Protein AF-G7VD64-F1 (afdb_monomer_lite)

Sequence (111 aa):
MLKGLIAGLAVFAVNVVIGGFKLESVGGGFLYILLGVILDLALGRKGGLLIAAVGFAITTSLFILPLLLGIGKVEVVGMDPATGLVLFTAVNALYWAVFYGVYELADRYLR

Organism: NC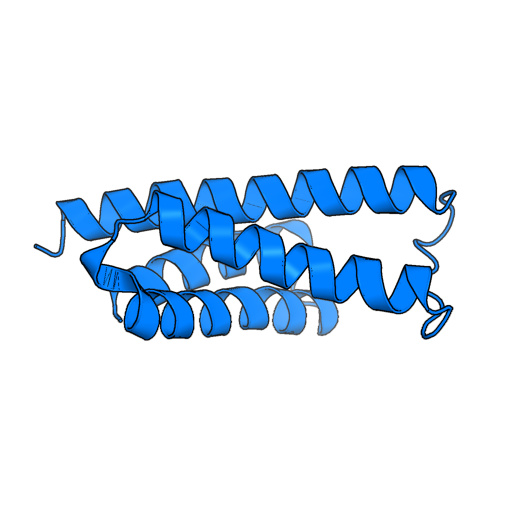BI:txid1104324

Foldseek 3Di:
DVLLQQLLVQLLVVQCVVVPPDPVSNVVSVVSNVLSVVLCVVCVVVALVVSLVVQLVVVLCVPVVCVVVVNDPPCPDPDDPVVVSVVVSVVSNVSSVSSSVSSVVCVVPVD

Secondary structure (DSSP, 8-state):
-HHHHHHHHHHHHHHHHHH-S-HHHHHHHHHHHHHHHHHHHHHTTS-HHHHHHHHHHHHHHHHHHHHHTT-S----TTS-HHHHHHHHHHHHHHHHHHHHHHHHHHHHH--

pLDDT: mean 86.12, std 10.53, range [52.62, 96.25]

Radius of gyration: 14.47 Å; chains: 1; bounding box: 35×28×40 Å

Structure (mmCIF, N/CA/C/O backbone):
data_AF-G7VD64-F1
#
_entry.id   AF-G7VD64-F1
#
loop_
_atom_site.group_PDB
_atom_site.id
_atom_site.type_symbol
_atom_site.label_atom_id
_atom_site.label_alt_id
_atom_site.label_comp_id
_atom_site.label_asym_id
_atom_site.label_entity_id
_atom_site.label_seq_id
_atom_site.pdbx_PDB_ins_code
_atom_site.Cartn_x
_atom_site.Cartn_y
_atom_site.Cartn_z
_atom_site.occupancy
_atom_site.B_iso_or_equiv
_atom_site.auth_seq_id
_atom_site.auth_comp_id
_atom_site.auth_asym_id
_atom_site.auth_atom_id
_atom_site.pdbx_PDB_model_num
ATOM 1 N N . MET A 1 1 ? -3.444 2.110 15.315 1.00 83.88 1 MET A N 1
ATOM 2 C CA . MET A 1 1 ? -2.346 1.242 14.830 1.00 83.88 1 MET A CA 1
ATOM 3 C C . MET A 1 1 ? -2.832 -0.092 14.270 1.00 83.88 1 MET A C 1
ATOM 5 O O . MET A 1 1 ? -2.357 -0.491 13.215 1.00 83.88 1 MET A O 1
ATOM 9 N N . LEU A 1 2 ? -3.753 -0.799 14.945 1.00 89.81 2 LEU A N 1
ATOM 10 C CA . LEU A 1 2 ? -4.186 -2.136 14.516 1.00 89.81 2 LEU A CA 1
ATOM 11 C C . LEU A 1 2 ? -4.917 -2.125 13.159 1.00 89.81 2 LEU A C 1
ATOM 13 O O . LEU A 1 2 ? -4.668 -2.989 12.327 1.00 89.81 2 LEU A O 1
ATOM 17 N N . LYS A 1 3 ? -5.749 -1.108 12.899 1.00 91.81 3 LYS A N 1
ATOM 18 C CA . LYS A 1 3 ? -6.459 -0.930 11.619 1.00 91.81 3 LYS A CA 1
ATOM 19 C C . LYS A 1 3 ? -5.488 -0.708 10.457 1.00 91.81 3 LYS A C 1
ATOM 21 O O . LYS A 1 3 ? -5.609 -1.368 9.429 1.00 91.81 3 LYS A O 1
ATOM 26 N N . GLY A 1 4 ? -4.489 0.161 10.648 1.00 90.50 4 GLY A N 1
ATOM 27 C CA . GLY A 1 4 ? -3.426 0.392 9.668 1.00 90.50 4 GLY A CA 1
ATOM 28 C C . GLY A 1 4 ? -2.592 -0.856 9.385 1.00 90.50 4 GLY A C 1
ATOM 29 O O . GLY A 1 4 ? -2.286 -1.133 8.229 1.00 90.50 4 GLY A O 1
ATOM 30 N N . LEU A 1 5 ? -2.290 -1.644 10.423 1.00 94.12 5 LEU A N 1
ATOM 31 C CA . LEU A 1 5 ? -1.595 -2.924 10.283 1.00 94.12 5 LEU A CA 1
ATOM 32 C C . LEU A 1 5 ? -2.417 -3.932 9.469 1.00 94.12 5 LEU A C 1
ATOM 34 O O . LEU A 1 5 ? -1.884 -4.531 8.543 1.00 94.12 5 LEU A O 1
ATOM 38 N N . ILE A 1 6 ? -3.706 -4.102 9.780 1.00 94.31 6 ILE A N 1
ATOM 39 C CA . ILE A 1 6 ? -4.592 -5.041 9.072 1.00 94.31 6 ILE A CA 1
ATOM 40 C C . ILE A 1 6 ? -4.740 -4.644 7.601 1.00 94.31 6 ILE A C 1
ATOM 42 O O . ILE A 1 6 ? -4.589 -5.485 6.716 1.00 94.31 6 ILE A O 1
ATOM 46 N N . ALA A 1 7 ? -4.982 -3.361 7.328 1.00 94.62 7 ALA A N 1
ATOM 47 C CA . ALA A 1 7 ? -5.086 -2.854 5.965 1.00 94.62 7 ALA A CA 1
ATOM 48 C C . ALA A 1 7 ? -3.769 -3.021 5.190 1.00 94.62 7 ALA A C 1
ATOM 50 O O . ALA A 1 7 ? -3.776 -3.476 4.046 1.00 94.62 7 ALA A O 1
ATOM 51 N N . GLY A 1 8 ? -2.630 -2.742 5.829 1.00 94.50 8 GLY A N 1
ATOM 52 C CA . GLY A 1 8 ? -1.309 -2.960 5.245 1.00 94.50 8 GLY A CA 1
ATOM 53 C C . GLY A 1 8 ? -1.017 -4.437 4.962 1.00 94.50 8 GLY A C 1
ATOM 54 O O . GLY A 1 8 ? -0.510 -4.765 3.892 1.00 94.50 8 GLY A O 1
ATOM 55 N N . LEU A 1 9 ? -1.392 -5.340 5.874 1.00 95.31 9 LEU A N 1
ATOM 56 C CA . LEU A 1 9 ? -1.260 -6.790 5.692 1.00 95.31 9 LEU A CA 1
ATOM 57 C C . LEU A 1 9 ? -2.135 -7.312 4.551 1.00 95.31 9 LEU A C 1
ATOM 59 O O . LEU A 1 9 ? -1.703 -8.189 3.807 1.00 95.31 9 LEU A O 1
ATOM 63 N N . ALA A 1 10 ? -3.341 -6.770 4.381 1.00 95.94 10 ALA A N 1
ATOM 64 C CA . ALA A 1 10 ? -4.200 -7.137 3.263 1.00 95.94 10 ALA A CA 1
ATOM 65 C C . ALA A 1 10 ? -3.566 -6.748 1.922 1.00 95.94 10 ALA A C 1
ATOM 67 O O . ALA A 1 10 ? -3.505 -7.570 1.011 1.00 95.94 10 ALA A O 1
ATOM 68 N N . VAL A 1 11 ? -3.019 -5.533 1.814 1.00 95.69 11 VAL A N 1
ATOM 69 C CA . VAL A 1 11 ? -2.289 -5.112 0.609 1.00 95.69 11 VAL A CA 1
ATOM 70 C C . VAL A 1 11 ? -1.038 -5.956 0.388 1.00 95.69 11 VAL A C 1
ATOM 72 O O . VAL A 1 11 ? -0.782 -6.362 -0.741 1.00 95.69 11 VAL A O 1
ATOM 75 N N . PHE A 1 12 ? -0.287 -6.276 1.446 1.00 94.44 12 PHE A N 1
ATOM 76 C CA . PHE A 1 12 ? 0.854 -7.190 1.367 1.00 94.44 12 PHE A CA 1
ATOM 77 C C . PHE A 1 12 ? 0.447 -8.553 0.804 1.00 94.44 12 PHE A C 1
ATOM 79 O O . PHE A 1 12 ? 1.087 -9.044 -0.121 1.00 94.44 12 PHE A O 1
ATOM 86 N N . ALA A 1 13 ? -0.639 -9.140 1.312 1.00 93.44 13 ALA A N 1
ATOM 87 C CA . ALA A 1 13 ? -1.144 -10.416 0.825 1.00 93.44 13 ALA A CA 1
ATOM 88 C C . ALA A 1 13 ? -1.509 -10.338 -0.663 1.00 93.44 13 ALA A C 1
ATOM 90 O O . ALA A 1 13 ? -1.090 -11.197 -1.434 1.00 93.44 13 ALA A O 1
ATOM 91 N N . VAL A 1 14 ? -2.211 -9.284 -1.093 1.00 93.81 14 VAL A N 1
ATOM 92 C CA . VAL A 1 14 ? -2.531 -9.075 -2.515 1.00 93.81 14 VAL A CA 1
ATOM 93 C C . VAL A 1 14 ? -1.254 -8.913 -3.349 1.00 93.81 14 VAL A C 1
ATOM 95 O O . VAL A 1 14 ? -1.128 -9.543 -4.396 1.00 93.81 14 VAL A O 1
ATOM 98 N N . ASN A 1 15 ? -0.281 -8.129 -2.878 1.00 92.00 15 ASN A N 1
ATOM 99 C CA . ASN A 1 15 ? 0.988 -7.912 -3.572 1.00 92.00 15 ASN A CA 1
ATOM 100 C C . ASN A 1 15 ? 1.767 -9.222 -3.764 1.00 92.00 15 ASN A C 1
ATOM 102 O O . ASN A 1 15 ? 2.229 -9.508 -4.866 1.00 92.00 15 ASN A O 1
ATOM 106 N N . VAL A 1 16 ? 1.850 -10.049 -2.720 1.00 90.88 16 VAL A N 1
ATOM 107 C CA . VAL A 1 16 ? 2.523 -11.353 -2.763 1.00 90.88 16 VAL A CA 1
ATOM 108 C C . VAL A 1 16 ? 1.764 -12.357 -3.632 1.00 90.88 16 VAL A C 1
ATOM 110 O O . VAL A 1 16 ? 2.394 -13.128 -4.350 1.00 90.88 16 VAL A O 1
ATOM 113 N N . VAL A 1 17 ? 0.428 -12.348 -3.624 1.00 91.00 17 VAL A N 1
ATOM 114 C CA . VAL A 1 17 ? -0.381 -13.218 -4.497 1.00 91.00 17 VAL A CA 1
ATOM 115 C C . VAL A 1 17 ? -0.161 -12.879 -5.974 1.00 91.00 17 VAL A C 1
ATOM 117 O O . VAL A 1 17 ? -0.058 -13.786 -6.795 1.00 91.00 17 VAL A O 1
ATOM 120 N N . ILE A 1 18 ? -0.047 -11.592 -6.313 1.00 87.81 18 ILE A N 1
ATOM 121 C CA . ILE A 1 18 ? 0.161 -11.139 -7.695 1.00 87.81 18 ILE A CA 1
ATOM 122 C C . ILE A 1 18 ? 1.625 -11.314 -8.134 1.00 87.81 18 ILE A C 1
ATOM 124 O O . ILE A 1 18 ? 1.887 -11.784 -9.239 1.00 87.81 18 ILE A O 1
ATOM 128 N N . GLY A 1 19 ? 2.587 -10.927 -7.292 1.00 81.94 19 GLY A N 1
ATOM 129 C CA . GLY A 1 19 ? 4.019 -10.923 -7.623 1.00 81.94 19 GLY A CA 1
ATOM 130 C C . GLY A 1 19 ? 4.758 -12.239 -7.343 1.00 81.94 19 GLY A C 1
ATOM 131 O O . GLY A 1 19 ? 5.865 -12.456 -7.847 1.00 81.94 19 GLY A O 1
ATOM 132 N N . GLY A 1 20 ? 4.146 -13.131 -6.562 1.00 84.44 20 GLY A N 1
ATOM 133 C CA . GLY A 1 20 ? 4.785 -14.308 -5.983 1.00 84.44 20 GLY A CA 1
ATOM 134 C C . GLY A 1 20 ? 5.673 -13.971 -4.778 1.00 84.44 20 GLY A C 1
ATOM 135 O O . GLY A 1 20 ? 5.922 -12.812 -4.449 1.00 84.44 20 GLY A O 1
ATOM 136 N N . PHE A 1 21 ? 6.210 -15.001 -4.120 1.00 84.75 21 PHE A N 1
ATOM 137 C CA . PHE A 1 21 ? 7.132 -14.863 -2.981 1.00 84.75 21 PHE A CA 1
ATOM 138 C C . PHE A 1 21 ? 8.565 -14.520 -3.424 1.00 84.75 21 PHE A C 1
ATOM 140 O O . PHE A 1 21 ? 9.530 -15.201 -3.081 1.00 84.75 21 PHE A O 1
ATOM 147 N N . LYS A 1 22 ? 8.710 -13.463 -4.225 1.00 87.81 22 LYS A N 1
ATOM 148 C CA . LYS A 1 22 ? 10.005 -12.908 -4.633 1.00 87.81 22 LYS A CA 1
ATOM 149 C C . LYS A 1 22 ? 10.423 -11.807 -3.664 1.00 87.81 22 LYS A C 1
ATOM 151 O O . LYS A 1 22 ? 9.569 -11.113 -3.117 1.00 87.81 22 LYS A O 1
ATOM 156 N N . LEU A 1 23 ? 11.730 -11.609 -3.487 1.00 84.00 23 LEU A N 1
ATOM 157 C CA . LEU A 1 23 ? 12.267 -10.600 -2.564 1.00 84.00 23 LEU A CA 1
ATOM 158 C C . LEU A 1 23 ? 11.721 -9.190 -2.852 1.00 84.00 23 LEU A C 1
ATOM 160 O O . LEU A 1 23 ? 11.383 -8.462 -1.926 1.00 84.00 23 LEU A O 1
ATOM 164 N N . GLU A 1 24 ? 11.576 -8.839 -4.129 1.00 84.31 24 GLU A N 1
ATOM 165 C CA . GLU A 1 24 ? 11.033 -7.552 -4.582 1.00 84.31 24 GLU A CA 1
ATOM 166 C C . GLU A 1 24 ? 9.562 -7.368 -4.190 1.00 84.31 24 GLU A C 1
ATOM 168 O O . GLU A 1 24 ? 9.177 -6.305 -3.706 1.00 84.31 24 GLU A O 1
ATOM 173 N N . SER A 1 25 ? 8.744 -8.413 -4.340 1.00 85.06 25 SER A N 1
ATOM 174 C CA . SER A 1 25 ? 7.327 -8.403 -3.957 1.00 85.06 25 SER A CA 1
ATOM 175 C C . SER A 1 25 ? 7.163 -8.376 -2.440 1.00 85.06 25 SER A C 1
ATOM 177 O O . SER A 1 25 ? 6.374 -7.602 -1.910 1.00 85.06 25 SER A O 1
ATOM 179 N N . VAL A 1 26 ? 7.966 -9.152 -1.707 1.00 87.62 26 VAL A N 1
ATOM 180 C CA . VAL A 1 26 ? 7.949 -9.134 -0.238 1.00 87.62 26 VAL A CA 1
ATOM 181 C C . VAL A 1 26 ? 8.391 -7.767 0.291 1.00 87.62 26 VAL A C 1
ATOM 183 O O . VAL A 1 26 ? 7.719 -7.200 1.151 1.00 87.62 26 VAL A O 1
ATOM 186 N N . GLY A 1 27 ? 9.474 -7.201 -0.249 1.00 85.69 27 GLY A N 1
ATOM 187 C CA . GLY A 1 27 ? 9.963 -5.873 0.124 1.00 85.69 27 GLY A CA 1
ATOM 188 C C . GLY A 1 27 ? 8.966 -4.763 -0.217 1.00 85.69 27 GLY A C 1
ATOM 189 O O . GLY A 1 27 ? 8.654 -3.929 0.633 1.00 85.69 27 GLY A O 1
ATOM 190 N N . GLY A 1 28 ? 8.406 -4.788 -1.430 1.00 83.88 28 GLY A N 1
ATOM 191 C CA . GLY A 1 28 ? 7.383 -3.842 -1.872 1.00 83.88 28 GLY A CA 1
ATOM 192 C C . GLY A 1 28 ? 6.101 -3.940 -1.048 1.00 83.88 28 GLY A C 1
ATOM 193 O O . GLY A 1 28 ? 5.574 -2.923 -0.607 1.00 83.88 28 GLY A O 1
ATOM 194 N N . GLY A 1 29 ? 5.631 -5.153 -0.761 1.00 88.00 29 GLY A N 1
ATOM 195 C CA . GLY A 1 29 ? 4.498 -5.391 0.127 1.00 88.00 29 GLY A CA 1
ATOM 196 C C . GLY A 1 29 ? 4.749 -4.863 1.543 1.00 88.00 29 GLY A C 1
ATOM 197 O O . GLY A 1 29 ? 3.864 -4.252 2.143 1.00 88.00 29 GLY A O 1
ATOM 198 N N . PHE A 1 30 ? 5.948 -5.091 2.091 1.00 92.44 30 PHE A N 1
ATOM 199 C CA . PHE A 1 30 ? 6.298 -4.668 3.450 1.00 92.44 30 PHE A CA 1
ATOM 200 C C . PHE A 1 30 ? 6.242 -3.145 3.609 1.00 92.44 30 PHE A C 1
ATOM 202 O O . PHE A 1 30 ? 5.841 -2.643 4.660 1.00 92.44 30 PHE A O 1
ATOM 209 N N . LEU A 1 31 ? 6.550 -2.401 2.544 1.00 90.38 31 LEU A N 1
ATOM 210 C CA . LEU A 1 31 ? 6.412 -0.949 2.520 1.00 90.38 31 LEU A CA 1
ATOM 211 C C . LEU A 1 31 ? 4.967 -0.498 2.794 1.00 90.38 31 LEU A C 1
ATOM 213 O O . LEU A 1 31 ? 4.778 0.442 3.563 1.00 90.38 31 LEU A O 1
ATOM 217 N N . TYR A 1 32 ? 3.949 -1.183 2.259 1.00 92.19 32 TYR A N 1
ATOM 218 C CA . TYR A 1 32 ? 2.538 -0.864 2.539 1.00 92.19 32 TYR A CA 1
ATOM 219 C C . TYR A 1 32 ? 2.145 -1.155 3.989 1.00 92.19 32 TYR A C 1
ATOM 221 O O . TYR A 1 32 ? 1.356 -0.407 4.566 1.00 92.19 32 TYR A O 1
ATOM 229 N N . ILE A 1 33 ? 2.716 -2.199 4.599 1.00 95.00 33 ILE A N 1
ATOM 230 C CA . ILE A 1 33 ? 2.528 -2.484 6.028 1.00 95.00 33 ILE A CA 1
ATOM 231 C C . ILE A 1 33 ? 3.079 -1.326 6.86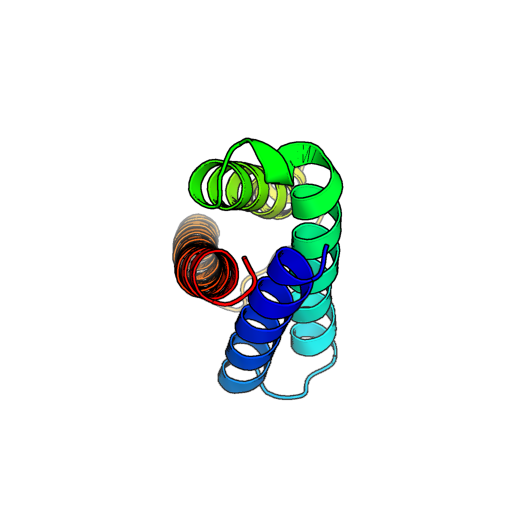0 1.00 95.00 33 ILE A C 1
ATOM 233 O O . ILE A 1 33 ? 2.359 -0.757 7.682 1.00 95.00 33 ILE A O 1
ATOM 237 N N . LEU A 1 34 ? 4.338 -0.946 6.620 1.00 95.06 34 LEU A N 1
ATOM 238 C CA . LEU A 1 34 ? 4.988 0.141 7.349 1.00 95.06 34 LEU A CA 1
ATOM 239 C C . LEU A 1 34 ? 4.240 1.463 7.179 1.00 95.06 34 LEU A C 1
ATOM 241 O O . LEU A 1 34 ? 3.915 2.114 8.174 1.00 95.06 34 LEU A O 1
ATOM 245 N N . LEU A 1 35 ? 3.924 1.847 5.938 1.00 93.62 35 LEU A N 1
ATOM 246 C CA . LEU A 1 35 ? 3.189 3.081 5.671 1.00 93.62 35 LEU A CA 1
ATOM 247 C C . LEU A 1 35 ? 1.801 3.054 6.314 1.00 93.62 35 LEU A C 1
ATOM 249 O O . LEU A 1 35 ? 1.393 4.048 6.907 1.00 93.62 35 LEU A O 1
ATOM 253 N N . GLY A 1 36 ? 1.098 1.922 6.243 1.00 92.69 36 GLY A N 1
ATOM 254 C CA . GLY A 1 36 ? -0.210 1.746 6.863 1.00 92.69 36 GLY A CA 1
ATOM 255 C C . GLY A 1 36 ? -0.181 1.994 8.368 1.00 92.69 36 GLY A C 1
ATOM 256 O O . GLY A 1 36 ? -1.021 2.725 8.890 1.00 92.69 36 GLY A O 1
ATOM 257 N N . VAL A 1 37 ? 0.820 1.449 9.064 1.00 94.19 37 VAL A N 1
ATOM 258 C CA . VAL A 1 37 ? 1.009 1.663 10.507 1.00 94.19 37 VAL A CA 1
ATOM 259 C C . VAL A 1 37 ? 1.371 3.117 10.815 1.00 94.19 37 VAL A C 1
ATOM 261 O O . VAL A 1 37 ? 0.762 3.719 11.700 1.00 94.19 37 VAL A O 1
ATOM 264 N N . ILE A 1 38 ? 2.329 3.698 1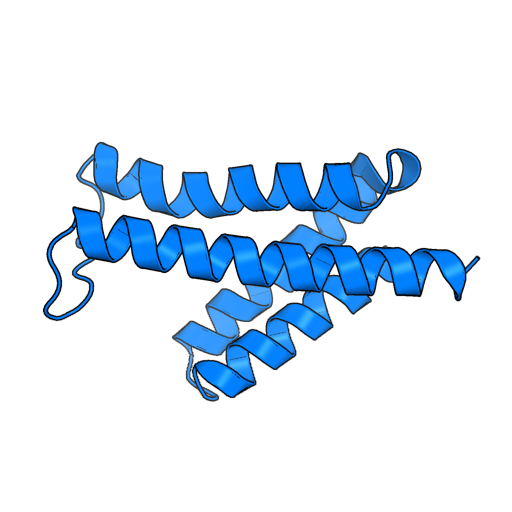0.085 1.00 94.44 38 ILE A N 1
ATOM 265 C CA . ILE A 1 38 ? 2.796 5.076 10.307 1.00 94.44 38 ILE A CA 1
ATOM 266 C C . ILE A 1 38 ? 1.664 6.078 10.074 1.00 94.44 38 ILE A C 1
ATOM 268 O O . ILE A 1 38 ? 1.434 6.961 10.900 1.00 94.44 38 ILE A O 1
ATOM 272 N N . LEU A 1 39 ? 0.928 5.938 8.972 1.00 92.75 39 LEU A N 1
ATOM 273 C CA . LEU A 1 39 ? -0.163 6.846 8.642 1.00 92.75 39 LEU A CA 1
ATOM 274 C C . LEU A 1 39 ? -1.357 6.674 9.577 1.00 92.75 39 LEU A C 1
ATOM 276 O O . LEU A 1 39 ? -1.985 7.665 9.929 1.00 92.75 39 LEU A O 1
ATOM 280 N N . ASP A 1 40 ? -1.648 5.459 10.040 1.00 92.38 40 ASP A N 1
ATOM 281 C CA . ASP A 1 40 ? -2.679 5.243 11.057 1.00 92.38 40 ASP A CA 1
ATOM 282 C C . ASP A 1 40 ? -2.294 5.884 12.401 1.00 92.38 40 ASP A C 1
ATOM 284 O O . ASP A 1 40 ? -3.139 6.455 13.087 1.00 92.38 40 ASP A O 1
ATOM 288 N N . LEU A 1 41 ? -1.010 5.865 12.772 1.00 91.56 41 LEU A N 1
ATOM 289 C CA . LEU A 1 41 ? -0.524 6.582 13.956 1.00 91.56 41 LEU A CA 1
ATOM 290 C C . LEU A 1 41 ? -0.614 8.105 13.790 1.00 91.56 41 LEU A C 1
ATOM 292 O O . LEU A 1 41 ? -1.051 8.796 14.709 1.00 91.56 41 LEU A O 1
ATOM 296 N N . ALA A 1 42 ? -0.232 8.629 12.625 1.00 90.19 42 ALA A N 1
ATOM 297 C CA . ALA A 1 42 ? -0.196 10.067 12.369 1.00 90.19 42 ALA A CA 1
ATOM 298 C C . ALA A 1 42 ? -1.588 10.677 12.120 1.00 90.19 42 ALA A C 1
ATOM 300 O O . ALA A 1 42 ? -1.867 11.806 12.525 1.00 90.19 42 ALA A O 1
ATOM 301 N N . LEU A 1 43 ? -2.463 9.945 11.429 1.00 88.06 43 LEU A N 1
ATOM 302 C CA . LEU A 1 43 ? -3.708 10.457 10.854 1.00 88.06 43 LEU A CA 1
ATOM 303 C C . LEU A 1 43 ? -4.950 9.670 11.285 1.00 88.06 43 LEU A C 1
ATOM 305 O O . LEU A 1 43 ? -6.038 10.046 10.865 1.00 88.06 43 LEU A O 1
ATOM 309 N N . GLY A 1 44 ? -4.844 8.644 12.138 1.00 74.25 44 GLY A N 1
ATOM 310 C CA . GLY A 1 44 ? -5.930 7.705 12.485 1.00 74.25 44 GLY A CA 1
ATOM 311 C C . GLY A 1 44 ? -7.242 8.310 12.999 1.00 74.25 44 GLY A C 1
ATOM 312 O O . GLY A 1 44 ? -8.257 7.622 13.046 1.00 74.25 44 GLY A O 1
ATOM 313 N N . ARG A 1 45 ? -7.256 9.601 13.357 1.00 77.75 45 ARG A N 1
ATOM 314 C CA . ARG A 1 45 ? -8.473 10.350 13.729 1.00 77.75 45 ARG A CA 1
ATOM 315 C C . ARG A 1 45 ? -9.210 10.974 12.538 1.00 77.75 45 ARG A C 1
ATOM 317 O O . ARG A 1 45 ? -10.342 11.409 12.691 1.00 77.75 45 ARG A O 1
ATOM 324 N N . LYS A 1 46 ? -8.561 11.072 11.376 1.00 79.81 46 LYS A N 1
ATOM 325 C CA . LYS A 1 46 ? -9.036 11.789 10.182 1.00 79.81 46 LYS A CA 1
ATOM 326 C C . LYS A 1 46 ? -9.700 10.875 9.136 1.00 79.81 46 LYS A C 1
ATOM 328 O O . LYS A 1 46 ? -10.075 11.360 8.073 1.00 79.81 46 LYS A O 1
ATOM 333 N N . GLY A 1 47 ? -9.869 9.586 9.444 1.00 81.69 47 GLY A N 1
ATOM 334 C CA . GLY A 1 47 ? -10.569 8.607 8.603 1.00 81.69 47 GLY A CA 1
ATOM 335 C C . GLY A 1 47 ? -9.681 7.893 7.576 1.00 81.69 47 GLY A C 1
ATOM 336 O O . GLY A 1 47 ? -8.592 8.361 7.231 1.00 81.69 47 GLY A O 1
ATOM 337 N N . GLY A 1 48 ? -10.162 6.746 7.079 1.00 85.88 48 GLY A N 1
ATOM 338 C CA . GLY A 1 48 ? -9.402 5.870 6.181 1.00 85.88 48 GLY A CA 1
ATOM 339 C C . GLY A 1 48 ? -9.097 6.494 4.820 1.00 85.88 48 GLY A C 1
ATOM 340 O O . GLY A 1 48 ? -8.036 6.241 4.252 1.00 85.88 48 GLY A O 1
ATOM 341 N N . LEU A 1 49 ? -9.988 7.356 4.316 1.00 90.44 49 LEU A N 1
ATOM 342 C CA . LEU A 1 49 ? -9.824 8.008 3.012 1.00 90.44 49 LEU A CA 1
ATOM 343 C C . LEU A 1 49 ? -8.588 8.914 2.977 1.00 90.44 49 LEU A C 1
ATOM 345 O O . LEU A 1 49 ? -7.818 8.873 2.019 1.00 90.44 49 LEU A O 1
ATOM 349 N N . LEU A 1 50 ? -8.370 9.709 4.032 1.00 91.31 50 LEU A N 1
ATOM 350 C CA . LEU A 1 50 ? -7.214 10.602 4.098 1.00 91.31 50 LEU A CA 1
ATOM 351 C C . LEU A 1 50 ? -5.910 9.805 4.194 1.00 91.31 50 LEU A C 1
ATOM 353 O O . LEU A 1 50 ? -4.933 10.148 3.535 1.00 91.31 50 LEU A O 1
ATOM 357 N N . ILE A 1 51 ? -5.906 8.729 4.985 1.00 91.69 51 ILE A N 1
ATOM 358 C CA . ILE A 1 51 ? -4.757 7.826 5.105 1.00 91.69 51 ILE A CA 1
ATOM 359 C C . ILE A 1 51 ? -4.410 7.233 3.738 1.00 91.69 51 ILE A C 1
ATOM 361 O O . ILE A 1 51 ? -3.253 7.295 3.326 1.00 91.69 51 ILE A O 1
ATOM 365 N N . ALA A 1 52 ? -5.406 6.724 3.011 1.00 92.00 52 ALA A N 1
ATOM 366 C CA . ALA A 1 52 ? -5.189 6.141 1.694 1.00 92.00 52 ALA A CA 1
ATOM 367 C C . ALA A 1 52 ? -4.692 7.170 0.667 1.00 92.00 52 ALA A C 1
ATOM 369 O O . ALA A 1 52 ? -3.754 6.888 -0.074 1.00 92.00 52 ALA A O 1
ATOM 370 N N . ALA A 1 53 ? -5.255 8.382 0.658 1.00 93.19 53 ALA A N 1
ATOM 371 C CA . ALA A 1 53 ? -4.834 9.451 -0.248 1.00 93.19 53 ALA A CA 1
ATOM 372 C C . ALA A 1 53 ? -3.387 9.909 0.014 1.00 93.19 53 ALA A C 1
ATOM 374 O O . ALA A 1 53 ? -2.600 10.065 -0.920 1.00 93.19 53 ALA A O 1
ATOM 375 N N . VAL A 1 54 ? -3.013 10.091 1.286 1.00 94.12 54 VAL A N 1
ATOM 376 C CA . VAL A 1 54 ? -1.644 10.471 1.670 1.00 94.12 54 VAL A CA 1
ATOM 377 C C . VAL A 1 54 ? -0.663 9.351 1.336 1.00 94.12 54 VAL A C 1
ATOM 379 O O . VAL A 1 54 ? 0.401 9.605 0.774 1.00 94.12 54 VAL A O 1
ATOM 382 N N . GLY A 1 55 ? -1.029 8.105 1.628 1.00 92.94 55 GLY A N 1
ATOM 383 C CA . GLY A 1 55 ? -0.218 6.946 1.286 1.00 92.94 55 GLY A CA 1
ATOM 384 C C . GLY A 1 55 ? 0.004 6.793 -0.215 1.00 92.94 55 GLY A C 1
ATOM 385 O O . GLY A 1 55 ? 1.139 6.579 -0.651 1.00 92.94 55 GLY A O 1
ATOM 386 N N . PHE A 1 56 ? -1.046 6.994 -1.013 1.00 94.56 56 PHE A N 1
ATOM 387 C CA . PHE A 1 56 ? -0.960 7.023 -2.469 1.00 94.56 56 PHE A CA 1
ATOM 388 C C . PHE A 1 56 ? 0.004 8.108 -2.958 1.00 94.56 56 PHE A C 1
ATOM 390 O O . PHE A 1 56 ? 0.873 7.826 -3.783 1.00 94.56 56 PHE A O 1
ATOM 397 N N . ALA A 1 57 ? -0.087 9.325 -2.419 1.00 93.88 57 ALA A N 1
ATOM 398 C CA . ALA A 1 57 ? 0.805 10.420 -2.792 1.00 93.88 57 ALA A CA 1
ATOM 399 C C . ALA A 1 57 ? 2.275 10.111 -2.459 1.00 93.88 57 ALA A C 1
ATOM 401 O O . ALA A 1 57 ? 3.152 10.328 -3.297 1.00 93.88 57 ALA A O 1
ATOM 402 N N . ILE A 1 58 ? 2.548 9.559 -1.271 1.00 94.12 58 ILE A N 1
ATOM 403 C CA . ILE A 1 58 ? 3.906 9.195 -0.840 1.00 94.12 58 ILE A CA 1
ATOM 404 C C . ILE A 1 58 ? 4.481 8.105 -1.747 1.00 94.12 58 ILE A C 1
ATOM 406 O O . ILE A 1 58 ? 5.553 8.278 -2.320 1.00 94.12 58 ILE A O 1
ATOM 410 N N . THR A 1 59 ? 3.757 6.998 -1.911 1.00 91.44 59 THR A N 1
ATOM 411 C CA . THR A 1 59 ? 4.210 5.850 -2.719 1.00 91.44 59 THR A CA 1
ATOM 412 C C . THR A 1 59 ? 4.416 6.220 -4.182 1.00 91.44 59 THR A C 1
ATOM 414 O O . THR A 1 59 ? 5.415 5.832 -4.781 1.00 91.44 59 THR A O 1
ATOM 417 N N . THR A 1 60 ? 3.526 7.042 -4.738 1.00 90.12 60 THR A N 1
ATOM 418 C CA . THR A 1 60 ? 3.663 7.560 -6.100 1.00 90.12 60 THR A CA 1
ATOM 419 C C . THR A 1 60 ? 4.879 8.479 -6.228 1.00 90.12 60 THR A C 1
ATOM 421 O O . THR A 1 60 ? 5.655 8.344 -7.172 1.00 90.12 60 THR A O 1
ATOM 424 N N . SER A 1 61 ? 5.117 9.363 -5.254 1.00 87.88 61 SER A N 1
ATOM 425 C CA . SER A 1 61 ? 6.276 10.270 -5.272 1.00 87.88 61 SER A CA 1
ATOM 426 C C . SER A 1 61 ? 7.607 9.524 -5.184 1.00 87.88 61 SER A C 1
ATOM 428 O O . SER A 1 61 ? 8.558 9.905 -5.861 1.00 87.88 61 SER A O 1
ATOM 430 N N . LEU A 1 62 ? 7.671 8.438 -4.406 1.00 85.94 62 LEU A N 1
ATOM 431 C CA . LEU A 1 62 ? 8.870 7.598 -4.301 1.00 85.94 62 LEU A CA 1
ATOM 432 C C . LEU A 1 62 ? 9.269 6.953 -5.635 1.00 85.94 62 LEU A C 1
ATOM 434 O O . LEU A 1 62 ? 10.439 6.641 -5.814 1.00 85.94 62 LEU A O 1
ATOM 438 N N . PHE A 1 63 ? 8.328 6.781 -6.566 1.00 78.81 63 PHE A N 1
ATOM 439 C CA . PHE A 1 63 ? 8.596 6.249 -7.904 1.00 78.81 63 PHE A CA 1
ATOM 440 C C . PHE A 1 63 ? 8.780 7.340 -8.961 1.00 78.81 63 PHE A C 1
ATOM 442 O O . PHE A 1 63 ? 9.656 7.227 -9.816 1.00 78.81 63 PHE A O 1
ATOM 449 N N . ILE A 1 64 ? 7.989 8.414 -8.902 1.00 82.44 64 ILE A N 1
ATOM 450 C CA . ILE A 1 64 ? 8.056 9.504 -9.883 1.00 82.44 64 ILE A CA 1
ATOM 451 C C . ILE A 1 64 ? 9.324 10.345 -9.706 1.00 82.44 64 ILE A C 1
ATOM 453 O O . ILE A 1 64 ? 9.962 10.693 -10.696 1.00 82.44 64 ILE A O 1
ATOM 457 N N . LEU A 1 65 ? 9.713 10.681 -8.470 1.00 82.31 65 LEU A N 1
ATOM 458 C CA . LEU A 1 65 ? 10.848 11.581 -8.232 1.00 82.31 65 LEU A CA 1
ATOM 459 C C . LEU A 1 65 ? 12.180 11.022 -8.755 1.00 82.31 65 LEU A C 1
ATOM 461 O O . LEU A 1 65 ? 12.876 11.763 -9.446 1.00 82.31 65 LEU A O 1
ATOM 465 N N . PRO A 1 66 ? 12.544 9.748 -8.518 1.00 77.06 66 PRO A N 1
ATOM 466 C CA . PRO A 1 66 ? 13.763 9.181 -9.092 1.00 77.06 66 PRO A CA 1
ATOM 467 C C . PRO A 1 66 ? 13.756 9.197 -10.627 1.00 77.06 66 PRO A C 1
ATOM 469 O O . PRO A 1 66 ? 14.772 9.527 -11.237 1.00 77.06 66 PRO A O 1
ATOM 472 N N . LEU A 1 67 ? 12.597 8.934 -11.249 1.00 73.06 67 LEU A N 1
ATOM 473 C CA . LEU A 1 67 ? 12.423 8.989 -12.704 1.00 73.06 67 LEU A CA 1
ATOM 474 C C . LEU A 1 67 ? 12.654 10.409 -13.249 1.00 73.06 67 LEU A C 1
ATOM 476 O O . LEU A 1 67 ? 13.401 10.590 -14.206 1.00 73.06 67 LEU A O 1
ATOM 480 N N . LEU A 1 68 ? 12.052 11.420 -12.612 1.00 75.50 68 LEU A N 1
ATOM 481 C CA . LEU A 1 68 ? 12.205 12.830 -12.992 1.00 75.50 68 LEU A CA 1
ATOM 482 C C . LEU A 1 68 ? 13.631 13.347 -12.782 1.00 75.50 68 LEU A C 1
ATOM 484 O O . LEU A 1 68 ? 14.105 14.177 -13.552 1.00 75.50 68 LEU A O 1
ATOM 488 N N . LEU A 1 69 ? 14.312 12.866 -11.741 1.00 78.38 69 LEU A N 1
ATOM 489 C CA . LEU A 1 69 ? 15.685 13.256 -11.425 1.00 78.38 69 LEU A CA 1
ATOM 490 C C . LEU A 1 69 ? 16.726 12.482 -12.253 1.00 78.38 69 LEU A C 1
ATOM 492 O O . LEU A 1 69 ? 17.915 12.779 -12.160 1.00 78.38 69 LEU A O 1
ATOM 496 N N . GLY A 1 70 ? 16.309 11.489 -13.049 1.00 69.50 70 GLY A N 1
ATOM 497 C CA . GLY A 1 70 ? 17.214 10.597 -13.779 1.00 69.50 70 GLY A CA 1
ATOM 498 C C . GLY A 1 70 ? 18.045 9.689 -12.862 1.00 69.50 70 GLY A C 1
ATOM 499 O O . GLY A 1 70 ? 19.054 9.125 -13.287 1.00 69.50 70 GLY A O 1
ATOM 500 N N . ILE A 1 71 ? 17.641 9.553 -11.596 1.00 67.38 71 ILE A N 1
ATOM 501 C CA . ILE A 1 71 ? 18.347 8.793 -10.566 1.00 67.38 71 ILE A CA 1
ATOM 502 C C . ILE A 1 71 ? 17.655 7.439 -10.449 1.00 67.38 71 ILE A C 1
ATOM 504 O O . ILE A 1 71 ? 16.758 7.251 -9.641 1.00 67.38 71 ILE A O 1
ATOM 508 N N . GLY A 1 72 ? 18.066 6.486 -11.277 1.00 57.97 72 GLY A N 1
ATOM 509 C CA . GLY A 1 72 ? 17.539 5.123 -11.248 1.00 57.97 72 GLY A CA 1
ATOM 510 C C . GLY A 1 72 ? 16.983 4.706 -12.598 1.00 57.97 72 GLY A C 1
ATOM 511 O O . GLY A 1 72 ? 16.028 5.282 -13.112 1.00 57.97 72 GLY A O 1
ATOM 512 N N . LYS A 1 73 ? 17.583 3.664 -13.174 1.00 53.22 73 LYS A N 1
ATOM 513 C CA . LYS A 1 73 ? 17.023 2.971 -14.331 1.00 53.22 73 LYS A CA 1
ATOM 514 C C . LYS A 1 73 ? 15.833 2.142 -13.860 1.00 53.22 73 LYS A C 1
ATOM 516 O O . LYS A 1 73 ? 15.976 0.954 -13.590 1.00 53.22 73 LYS A O 1
ATOM 521 N N . VAL A 1 74 ? 14.662 2.761 -13.732 1.00 54.75 74 VAL A N 1
ATOM 522 C CA . VAL A 1 74 ? 13.406 2.003 -13.683 1.00 54.75 74 VAL A CA 1
ATOM 523 C C . VAL A 1 74 ? 13.097 1.588 -15.119 1.00 54.75 74 VAL A C 1
ATOM 525 O O . VAL A 1 74 ? 12.236 2.149 -15.789 1.00 54.75 74 VAL A O 1
ATOM 528 N N . GLU A 1 75 ? 13.883 0.644 -15.632 1.00 52.62 75 GLU A N 1
ATOM 529 C CA . GLU A 1 75 ? 13.532 -0.073 -16.849 1.00 52.62 75 GLU A CA 1
ATOM 530 C C . GLU A 1 75 ? 12.402 -1.028 -16.464 1.00 52.62 75 GLU A C 1
ATOM 532 O O . GLU A 1 75 ? 12.630 -2.126 -15.957 1.00 52.62 75 GLU A O 1
ATOM 537 N N . VAL A 1 76 ? 11.155 -0.592 -16.658 1.00 54.91 76 VAL A N 1
ATOM 538 C CA . VAL A 1 76 ? 10.040 -1.535 -16.746 1.00 54.91 76 VAL A CA 1
ATOM 539 C C . VAL A 1 76 ? 10.328 -2.365 -17.991 1.00 54.91 76 VAL A C 1
ATOM 541 O O . VAL A 1 76 ? 10.181 -1.881 -19.111 1.00 54.91 76 VAL A O 1
ATOM 544 N N . VAL A 1 77 ? 10.872 -3.565 -17.781 1.00 55.75 77 VAL A N 1
ATOM 545 C CA . VAL A 1 77 ? 11.440 -4.425 -18.825 1.00 55.75 77 VAL A CA 1
ATOM 546 C C . VAL A 1 77 ? 10.476 -4.522 -20.012 1.00 55.75 77 VAL A C 1
ATOM 548 O O . VAL A 1 77 ? 9.398 -5.101 -19.902 1.00 55.75 77 VAL A O 1
ATOM 551 N N . GLY A 1 78 ? 10.869 -3.934 -21.146 1.00 61.44 78 GLY A N 1
ATOM 552 C CA . GLY A 1 78 ? 10.128 -3.999 -22.408 1.00 61.44 78 GLY A CA 1
ATOM 553 C C . GLY A 1 78 ? 8.996 -2.980 -22.606 1.00 61.44 78 GLY A C 1
ATOM 554 O O . GLY A 1 78 ? 8.264 -3.120 -23.582 1.00 61.44 78 GLY A O 1
ATOM 555 N N . MET A 1 79 ? 8.835 -1.972 -21.740 1.00 68.88 79 MET A N 1
ATOM 556 C CA . MET A 1 79 ? 7.811 -0.924 -21.889 1.00 68.88 79 MET A CA 1
ATOM 557 C C . MET A 1 79 ? 8.418 0.475 -22.006 1.00 68.88 79 MET A C 1
ATOM 559 O O . MET A 1 79 ? 9.462 0.767 -21.422 1.00 68.88 79 MET A O 1
ATOM 563 N N . ASP A 1 80 ? 7.741 1.364 -22.739 1.00 80.62 80 ASP A N 1
ATOM 564 C CA . ASP A 1 80 ? 8.095 2.779 -22.729 1.00 80.62 80 ASP A CA 1
ATOM 565 C C . ASP A 1 80 ? 7.845 3.394 -21.330 1.00 80.62 80 ASP A C 1
ATOM 567 O O . ASP A 1 80 ? 6.948 2.947 -20.601 1.00 80.62 80 ASP A O 1
ATOM 571 N N . PRO A 1 81 ? 8.613 4.424 -20.927 1.00 73.44 81 PRO A N 1
ATOM 572 C CA . PRO A 1 81 ? 8.513 5.006 -19.588 1.00 73.44 81 PRO A CA 1
ATOM 573 C C . PRO A 1 81 ? 7.123 5.554 -19.239 1.00 73.44 81 PRO A C 1
ATOM 575 O O . PRO A 1 81 ? 6.735 5.525 -18.072 1.00 73.44 81 PRO A O 1
ATOM 578 N N . ALA A 1 82 ? 6.363 6.043 -20.226 1.00 80.12 82 ALA A N 1
ATOM 579 C CA . ALA A 1 82 ? 5.031 6.590 -19.991 1.00 80.12 82 ALA A CA 1
ATOM 580 C C . ALA A 1 82 ? 4.027 5.471 -19.680 1.00 80.12 82 ALA A C 1
ATOM 582 O O . ALA A 1 82 ? 3.299 5.561 -18.692 1.00 80.12 82 ALA A O 1
ATOM 583 N N . THR A 1 83 ? 4.042 4.381 -20.448 1.00 82.50 83 THR A N 1
ATOM 584 C CA . THR A 1 83 ? 3.227 3.188 -20.182 1.00 82.50 83 THR A CA 1
ATOM 585 C C . THR A 1 83 ? 3.586 2.554 -18.841 1.00 82.50 83 THR A C 1
ATOM 587 O O . THR A 1 83 ? 2.691 2.226 -18.059 1.00 82.50 83 THR A O 1
ATOM 590 N N . GLY A 1 84 ? 4.882 2.445 -18.528 1.00 80.56 84 GLY A N 1
ATOM 591 C CA . GLY A 1 84 ? 5.352 1.956 -17.230 1.00 80.56 84 GLY A CA 1
ATOM 592 C C . GLY A 1 84 ? 4.822 2.794 -16.061 1.00 80.56 84 GLY A C 1
ATOM 593 O O . GLY A 1 84 ? 4.341 2.241 -15.070 1.00 80.56 84 GLY A O 1
ATOM 594 N N . LEU A 1 85 ? 4.828 4.124 -16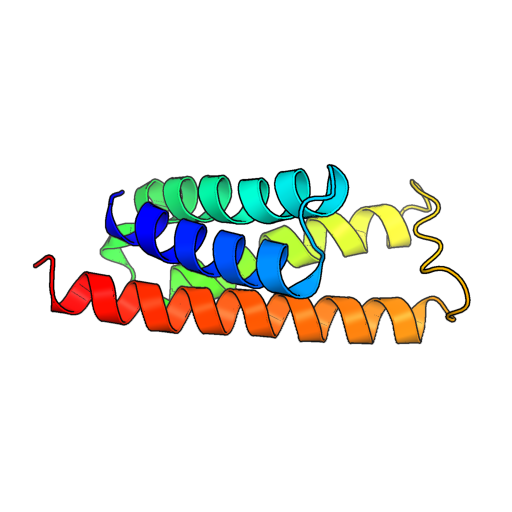.201 1.00 82.25 85 LEU A N 1
ATOM 595 C CA . LEU A 1 85 ? 4.296 5.047 -15.198 1.00 82.25 85 LEU A CA 1
ATOM 596 C C . LEU A 1 85 ? 2.778 4.912 -15.022 1.00 82.25 85 LEU A C 1
ATOM 598 O O . LEU A 1 85 ? 2.285 4.894 -13.891 1.00 82.25 85 LEU A O 1
ATOM 602 N N . VAL A 1 86 ? 2.032 4.805 -16.125 1.00 86.50 86 VAL A N 1
ATOM 603 C CA . VAL A 1 86 ? 0.572 4.634 -16.101 1.00 86.50 86 VAL A CA 1
ATOM 604 C C . VAL A 1 86 ? 0.204 3.323 -15.414 1.00 86.50 86 VAL A C 1
ATOM 606 O O . VAL A 1 86 ? -0.628 3.322 -14.506 1.00 86.50 86 VAL A O 1
ATOM 609 N N . LEU A 1 87 ? 0.858 2.222 -15.794 1.00 86.25 87 LEU A N 1
ATOM 610 C CA . LEU A 1 87 ? 0.620 0.912 -15.198 1.00 86.25 87 LEU A CA 1
ATOM 611 C C . LEU A 1 87 ? 0.959 0.913 -13.704 1.00 86.25 87 LEU A C 1
ATOM 613 O O . LEU A 1 87 ? 0.149 0.465 -12.893 1.00 86.25 87 LEU A O 1
ATOM 617 N N . PHE A 1 88 ? 2.116 1.465 -13.328 1.00 86.12 88 PHE A N 1
ATOM 618 C CA . PHE A 1 88 ? 2.508 1.602 -11.927 1.00 86.12 88 PHE A CA 1
ATOM 619 C C . PHE A 1 88 ? 1.471 2.398 -11.128 1.00 86.12 88 PHE A C 1
ATOM 621 O O . PHE A 1 88 ? 1.029 1.951 -10.072 1.00 86.12 88 PHE A O 1
ATOM 628 N N . THR A 1 89 ? 1.042 3.552 -11.644 1.00 89.19 89 THR A N 1
ATOM 629 C CA . THR A 1 89 ? 0.074 4.419 -10.961 1.00 89.19 89 THR A CA 1
ATOM 630 C C . THR A 1 89 ? -1.274 3.720 -10.801 1.00 89.19 89 THR A C 1
ATOM 632 O O . THR A 1 89 ? -1.873 3.796 -9.730 1.00 89.19 89 THR A O 1
ATOM 635 N N . ALA A 1 90 ? -1.730 2.989 -11.822 1.00 90.50 90 ALA A N 1
ATOM 636 C CA . ALA A 1 90 ? -2.970 2.219 -11.772 1.00 90.50 90 ALA A CA 1
ATOM 637 C C . ALA A 1 90 ? -2.909 1.087 -10.732 1.00 90.50 90 ALA A C 1
ATOM 639 O O . ALA A 1 90 ? -3.826 0.935 -9.925 1.00 90.50 90 ALA A O 1
ATOM 640 N N . VAL A 1 91 ? -1.811 0.325 -10.703 1.00 90.00 91 VAL A N 1
ATOM 641 C CA . VAL A 1 91 ? -1.605 -0.752 -9.721 1.00 90.00 91 VAL A CA 1
ATOM 642 C C . VAL A 1 91 ? -1.478 -0.186 -8.305 1.00 90.00 91 VAL A C 1
ATOM 644 O O . VAL A 1 91 ? -2.092 -0.705 -7.375 1.00 90.00 91 VAL A O 1
ATOM 647 N N . ASN A 1 92 ? -0.741 0.913 -8.130 1.00 92.00 92 ASN A N 1
ATOM 648 C CA . ASN A 1 92 ? -0.613 1.585 -6.841 1.00 92.00 92 ASN A CA 1
ATOM 649 C C . ASN A 1 92 ? -1.969 2.121 -6.349 1.00 92.00 92 ASN A C 1
ATOM 651 O O . ASN A 1 92 ? -2.329 1.928 -5.189 1.00 92.00 92 ASN A O 1
ATOM 655 N N . ALA A 1 93 ? -2.763 2.735 -7.233 1.00 93.94 93 ALA A N 1
ATOM 656 C CA . ALA A 1 93 ? -4.117 3.181 -6.911 1.00 93.94 93 ALA A CA 1
ATOM 657 C C . ALA A 1 93 ? -5.006 2.011 -6.463 1.00 93.94 93 ALA A C 1
ATOM 659 O O . ALA A 1 93 ? -5.735 2.139 -5.479 1.00 93.94 93 ALA A O 1
ATOM 660 N N . LEU A 1 94 ? -4.902 0.854 -7.125 1.00 94.88 94 LEU A N 1
ATOM 661 C CA . LEU A 1 94 ? -5.629 -0.354 -6.737 1.00 94.88 94 LEU A CA 1
ATOM 662 C C . LEU A 1 94 ? -5.224 -0.837 -5.337 1.00 94.88 94 LEU A C 1
ATOM 664 O O . LEU A 1 94 ? -6.095 -1.138 -4.521 1.00 94.88 94 LEU A O 1
ATOM 668 N N . TYR A 1 95 ? -3.927 -0.864 -5.020 1.00 94.56 95 TYR A N 1
ATOM 669 C CA . TYR A 1 95 ? -3.457 -1.234 -3.684 1.00 94.56 95 TYR A CA 1
ATOM 670 C C . TYR A 1 95 ? -3.987 -0.298 -2.597 1.00 94.56 95 TYR A C 1
ATOM 672 O O . TYR A 1 95 ? -4.461 -0.769 -1.563 1.00 94.56 95 TYR A O 1
ATOM 680 N N . TRP A 1 96 ? -3.994 1.013 -2.835 1.00 96.00 96 TRP A N 1
ATOM 681 C CA . TRP A 1 96 ? -4.555 1.969 -1.878 1.00 96.00 96 TRP A CA 1
ATOM 682 C C . TRP A 1 96 ? -6.084 1.921 -1.790 1.00 96.00 96 TRP A C 1
ATOM 684 O O . TRP A 1 96 ? -6.634 2.174 -0.719 1.00 96.00 96 TRP A O 1
ATOM 694 N N . ALA A 1 97 ? -6.777 1.524 -2.858 1.00 96.00 97 ALA A N 1
ATOM 695 C CA . ALA A 1 97 ? -8.210 1.243 -2.811 1.00 96.00 97 ALA A CA 1
ATOM 696 C C . ALA A 1 97 ? -8.519 0.010 -1.941 1.00 96.00 97 ALA A C 1
ATOM 698 O O . ALA A 1 97 ? -9.425 0.060 -1.106 1.00 96.00 97 ALA A O 1
ATOM 699 N N . VAL A 1 98 ? -7.733 -1.067 -2.073 1.00 95.44 98 VAL A N 1
ATOM 700 C CA . VAL A 1 98 ? -7.822 -2.247 -1.192 1.00 95.44 98 VAL A CA 1
ATOM 701 C C . VAL A 1 98 ? -7.524 -1.852 0.252 1.00 95.44 98 VAL A C 1
ATOM 703 O O . VAL A 1 98 ? -8.296 -2.196 1.148 1.00 95.44 98 VAL A O 1
ATOM 706 N N . PHE A 1 99 ? -6.455 -1.081 0.478 1.00 96.25 99 PHE A N 1
ATOM 707 C CA . PHE A 1 99 ? -6.115 -0.554 1.798 1.00 96.25 99 PHE A CA 1
ATOM 708 C C . PHE A 1 99 ? -7.300 0.191 2.412 1.00 96.25 99 PHE A C 1
ATOM 710 O O . PHE A 1 99 ? -7.699 -0.113 3.530 1.00 96.25 99 PHE A O 1
ATOM 717 N N . TYR A 1 100 ? -7.875 1.147 1.678 1.00 96.12 100 TYR A N 1
ATOM 718 C CA . TYR A 1 100 ? -9.005 1.949 2.134 1.00 96.12 100 TYR A CA 1
ATOM 719 C C . TYR A 1 100 ? -10.204 1.079 2.523 1.00 96.12 100 TYR A C 1
ATOM 721 O O . TYR A 1 100 ? -10.731 1.225 3.626 1.00 96.12 100 TYR A O 1
ATOM 729 N N . GLY A 1 101 ? -10.601 0.145 1.652 1.00 94.62 101 GLY A N 1
ATOM 730 C CA . GLY A 1 101 ? -11.733 -0.743 1.910 1.00 94.62 101 GLY A CA 1
ATOM 731 C C . GLY A 1 101 ? -11.534 -1.594 3.165 1.00 94.62 101 GLY A C 1
ATOM 732 O O . GLY A 1 101 ? -12.427 -1.675 4.009 1.00 94.62 101 GLY A O 1
ATOM 733 N N . VAL A 1 102 ? -10.344 -2.178 3.330 1.00 95.69 102 VAL A N 1
ATOM 734 C CA . VAL A 1 102 ? -10.011 -2.990 4.510 1.00 95.69 102 VAL A CA 1
ATOM 735 C C . VAL A 1 102 ? -9.891 -2.129 5.765 1.00 95.69 102 VAL A C 1
ATOM 737 O O . VAL A 1 102 ? -10.341 -2.541 6.831 1.00 95.69 102 VAL A O 1
ATOM 740 N N . TYR A 1 103 ? -9.326 -0.927 5.656 1.00 94.50 103 TYR A N 1
ATOM 741 C CA . TYR A 1 103 ? -9.192 -0.000 6.775 1.00 94.50 103 TYR A CA 1
ATOM 742 C C . TYR A 1 103 ? -10.560 0.442 7.305 1.00 94.50 103 TYR A C 1
ATOM 744 O O . TYR A 1 103 ? -10.777 0.419 8.513 1.00 94.50 103 TYR A O 1
ATOM 752 N N . GLU A 1 104 ? -11.497 0.807 6.425 1.00 92.94 104 GLU A N 1
ATOM 753 C CA . GLU A 1 104 ? -12.873 1.160 6.806 1.00 92.94 104 GLU A CA 1
ATOM 754 C C . GLU A 1 104 ? -13.621 -0.023 7.423 1.00 92.94 104 GLU A C 1
ATOM 756 O O . GLU A 1 104 ? -14.354 0.140 8.399 1.00 92.94 104 GLU A O 1
ATOM 761 N N . LEU A 1 105 ? -13.412 -1.232 6.897 1.00 92.31 105 LEU A N 1
ATOM 762 C CA . LEU A 1 105 ? -13.959 -2.446 7.495 1.00 92.31 105 LEU A CA 1
ATOM 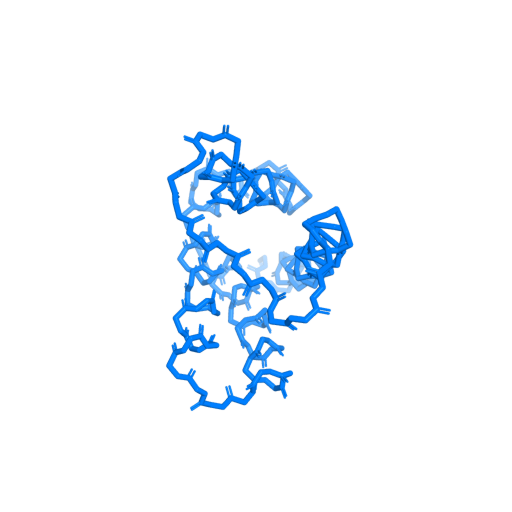763 C C . LEU A 1 105 ? -13.418 -2.625 8.921 1.00 92.31 105 LEU A C 1
ATOM 765 O O . LEU A 1 105 ? -14.186 -2.753 9.871 1.00 92.31 105 LEU A O 1
ATOM 769 N N . ALA A 1 106 ? -12.097 -2.553 9.085 1.00 91.31 106 ALA A N 1
ATOM 770 C CA . ALA A 1 106 ? -11.440 -2.652 10.380 1.00 91.31 106 ALA A CA 1
ATOM 771 C C . ALA A 1 106 ? -11.902 -1.546 11.347 1.00 91.31 106 ALA A C 1
ATOM 773 O O . ALA A 1 106 ? -12.101 -1.824 12.525 1.00 91.31 106 ALA A O 1
ATOM 774 N N . ASP A 1 107 ? -12.137 -0.318 10.872 1.00 89.88 107 ASP A N 1
ATOM 775 C CA . ASP A 1 107 ? -12.691 0.771 11.687 1.00 89.88 107 ASP A CA 1
ATOM 776 C C . ASP A 1 107 ? -14.111 0.498 12.175 1.00 89.88 107 ASP A C 1
ATOM 778 O O . ASP A 1 107 ? -14.457 0.890 13.283 1.00 89.88 107 ASP A O 1
ATOM 782 N N . ARG A 1 108 ? -14.938 -0.188 11.384 1.00 88.31 108 ARG A N 1
ATOM 783 C CA . ARG A 1 108 ? -16.303 -0.534 11.796 1.00 88.31 108 ARG A CA 1
ATOM 784 C C . ARG A 1 108 ? -16.343 -1.657 12.828 1.00 88.31 108 ARG A C 1
ATOM 786 O O . ARG A 1 108 ? -17.172 -1.593 13.728 1.00 88.31 108 ARG A O 1
ATOM 793 N N . TYR A 1 109 ? -15.484 -2.668 12.695 1.00 88.88 109 TYR A N 1
ATOM 794 C CA . TYR A 1 109 ? -15.524 -3.870 13.543 1.00 88.88 109 TYR A CA 1
ATOM 795 C C . TYR A 1 109 ? -14.608 -3.825 14.772 1.00 88.88 109 TYR A C 1
ATOM 797 O O . TYR A 1 109 ? -14.831 -4.591 15.702 1.00 88.88 109 TYR A O 1
ATOM 805 N N . LEU A 1 110 ? -13.583 -2.969 14.786 1.00 83.38 110 LEU A N 1
ATOM 806 C CA . LEU A 1 110 ? -12.630 -2.843 15.90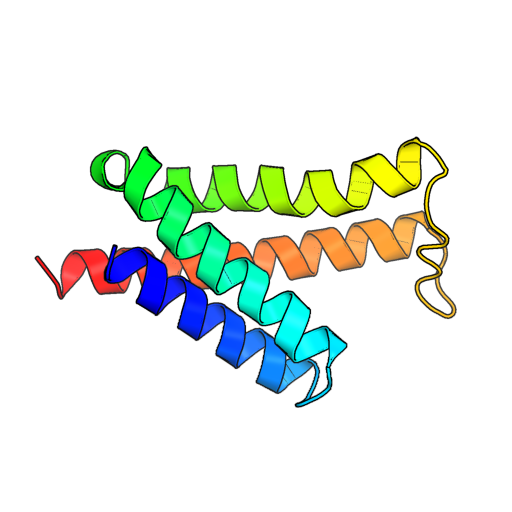2 1.00 83.38 110 LEU A CA 1
ATOM 807 C C . LEU A 1 110 ? -12.879 -1.592 16.761 1.00 83.38 110 LEU A C 1
ATOM 809 O O . LEU A 1 110 ? -11.959 -1.132 17.442 1.00 83.38 110 LEU A O 1
ATOM 813 N N . ARG A 1 111 ? -14.083 -1.016 16.673 1.00 61.41 111 ARG A N 1
ATOM 814 C CA . ARG A 1 111 ? -14.547 0.072 17.544 1.00 61.41 111 ARG A CA 1
ATOM 815 C C . ARG A 1 111 ? -14.843 -0.422 18.949 1.00 61.41 111 ARG A C 1
ATOM 817 O O . ARG A 1 111 ? -15.472 -1.494 19.069 1.00 61.41 111 ARG A O 1
#